Protein AF-A0A7X7KGK9-F1 (afdb_monomer_lite)

Sequence (34 aa):
MLVLSRHRDESIIIGDNVVVT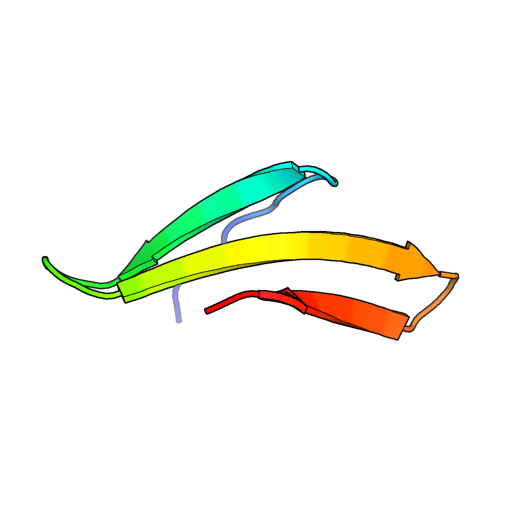IVDIRGDKVRLGI

pLDDT: mean 95.47, std 2.37, range [83.19, 97.5]

Radius of gyration: 10.12 Å; chains: 1; bounding box: 22×13×25 Å

Foldseek 3Di:
DDDDDDDAQDWDDDPDPDIWHFPDDDPPDTDIDD

Secondary structure (DSSP, 8-state):
-------TT-EEEETTTEEEEEEEEETTEEEEE-

Structure (mmCIF, N/CA/C/O backbone):
data_AF-A0A7X7KGK9-F1
#
_entry.id   AF-A0A7X7KGK9-F1
#
loop_
_atom_site.group_P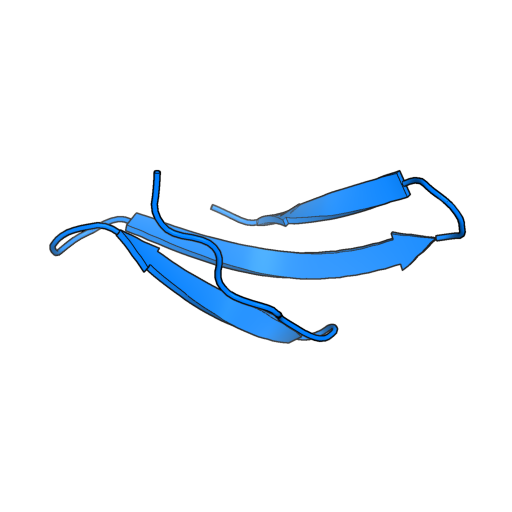DB
_atom_site.id
_atom_site.type_symbol
_atom_site.label_atom_id
_atom_site.label_alt_id
_atom_site.label_comp_id
_atom_site.label_asym_id
_atom_site.label_entity_id
_atom_site.label_seq_id
_atom_site.pdbx_PDB_ins_code
_atom_site.Cartn_x
_atom_site.Cartn_y
_atom_site.Cartn_z
_atom_site.occupancy
_atom_site.B_iso_or_equiv
_atom_site.auth_seq_id
_atom_site.auth_comp_id
_atom_site.auth_asym_id
_atom_site.auth_atom_id
_atom_site.pdbx_PDB_model_num
ATOM 1 N N . MET A 1 1 ? 7.188 5.821 14.392 1.00 83.19 1 MET A N 1
ATOM 2 C CA . MET A 1 1 ? 7.229 5.546 12.940 1.00 83.19 1 MET A CA 1
ATOM 3 C C . MET A 1 1 ? 7.430 4.053 12.758 1.00 83.19 1 MET A C 1
ATOM 5 O O . MET A 1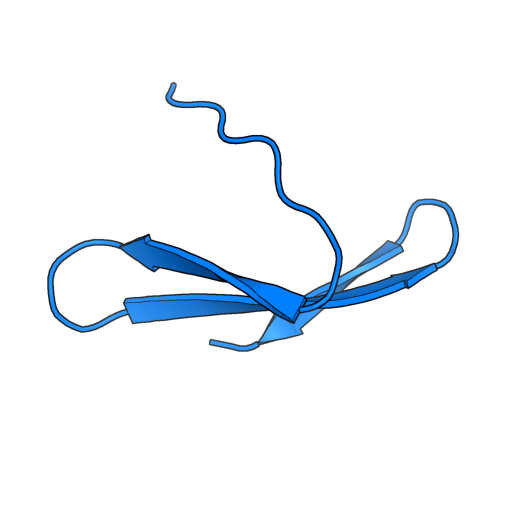 1 ? 8.417 3.545 13.271 1.00 83.19 1 MET A O 1
ATOM 9 N N . LEU A 1 2 ? 6.483 3.360 12.122 1.00 93.06 2 LEU A N 1
ATOM 10 C CA . LEU A 1 2 ? 6.582 1.932 11.805 1.00 93.06 2 LEU A CA 1
ATOM 11 C C . LEU A 1 2 ? 6.887 1.798 10.310 1.00 93.06 2 LEU A C 1
ATOM 13 O O . LEU A 1 2 ? 6.233 2.455 9.505 1.00 93.06 2 LEU A O 1
ATOM 17 N N . VAL A 1 3 ? 7.875 0.985 9.946 1.00 94.81 3 VAL A N 1
ATOM 18 C CA . VAL A 1 3 ? 8.276 0.770 8.549 1.00 94.81 3 VAL A CA 1
ATOM 19 C C . VAL A 1 3 ? 8.093 -0.707 8.223 1.00 94.81 3 VAL A C 1
ATOM 21 O O . VAL A 1 3 ? 8.631 -1.561 8.922 1.00 94.81 3 VAL A O 1
ATOM 24 N N . LEU A 1 4 ? 7.322 -0.998 7.175 1.00 94.56 4 LEU A N 1
ATOM 25 C CA . LEU A 1 4 ? 7.044 -2.350 6.698 1.00 94.56 4 LEU A CA 1
ATOM 26 C C . LEU A 1 4 ? 7.427 -2.431 5.220 1.00 94.56 4 LEU A C 1
ATOM 28 O O . LEU A 1 4 ? 6.832 -1.755 4.383 1.00 94.56 4 LEU A O 1
ATOM 32 N N . SER A 1 5 ? 8.421 -3.252 4.894 1.00 94.75 5 SER A N 1
ATOM 33 C CA . SER A 1 5 ? 8.779 -3.538 3.503 1.00 94.75 5 SER A CA 1
ATOM 34 C C . SER A 1 5 ? 7.725 -4.446 2.890 1.00 94.75 5 SER A C 1
ATOM 36 O O . SER A 1 5 ? 7.416 -5.484 3.480 1.00 94.75 5 SER A O 1
ATOM 38 N N . ARG A 1 6 ? 7.182 -4.061 1.733 1.00 95.56 6 ARG A N 1
ATOM 39 C CA . ARG A 1 6 ? 6.183 -4.825 0.982 1.00 95.56 6 ARG A CA 1
ATOM 40 C C . ARG A 1 6 ? 6.585 -4.970 -0.491 1.00 95.56 6 ARG A C 1
ATOM 42 O O . ARG A 1 6 ? 7.205 -4.065 -1.051 1.00 95.56 6 ARG A O 1
ATOM 49 N N . HIS A 1 7 ? 6.207 -6.080 -1.108 1.00 95.44 7 HIS A N 1
ATOM 50 C CA . HIS A 1 7 ? 6.304 -6.341 -2.542 1.00 95.44 7 HIS A CA 1
ATOM 51 C C . HIS A 1 7 ? 4.958 -6.109 -3.245 1.00 95.44 7 HIS A C 1
ATOM 53 O O . HIS A 1 7 ? 3.940 -5.826 -2.616 1.00 95.44 7 HIS A O 1
ATOM 59 N N . ARG A 1 8 ? 4.962 -6.198 -4.579 1.00 95.25 8 ARG A N 1
ATOM 60 C CA . ARG A 1 8 ? 3.737 -6.168 -5.385 1.00 95.25 8 ARG A CA 1
ATOM 61 C C . ARG A 1 8 ? 2.774 -7.272 -4.927 1.00 95.25 8 ARG A C 1
ATOM 63 O O . ARG A 1 8 ? 3.225 -8.359 -4.585 1.00 95.25 8 ARG A O 1
ATOM 70 N N . ASP A 1 9 ? 1.482 -6.962 -4.935 1.00 96.06 9 ASP A N 1
ATOM 71 C CA . ASP A 1 9 ? 0.367 -7.820 -4.519 1.00 96.06 9 ASP A CA 1
ATOM 72 C C . ASP A 1 9 ? 0.322 -8.139 -3.012 1.00 96.06 9 ASP A C 1
ATOM 74 O O . ASP A 1 9 ? -0.573 -8.847 -2.556 1.00 96.06 9 ASP A O 1
ATOM 78 N N . GLU A 1 10 ? 1.230 -7.574 -2.207 1.00 97.38 10 GLU A N 1
ATOM 79 C CA . GLU A 1 1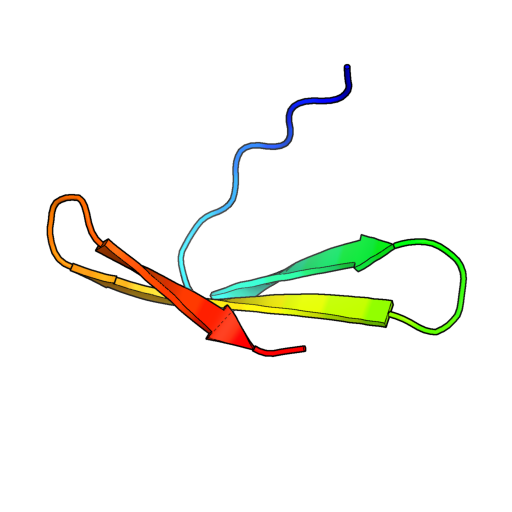0 ? 1.132 -7.641 -0.750 1.00 97.38 10 GLU A CA 1
ATOM 80 C C . GLU A 1 10 ? 0.252 -6.523 -0.183 1.00 97.38 10 GLU A C 1
ATOM 82 O O . GLU A 1 10 ? 0.172 -5.410 -0.720 1.00 97.38 10 GLU A O 1
ATOM 87 N N . SER A 1 11 ? -0.354 -6.811 0.969 1.00 96.50 11 SER A N 1
ATOM 88 C CA . SER A 1 11 ? -1.259 -5.897 1.661 1.00 96.50 11 SER A CA 1
ATOM 89 C C . SER A 1 11 ? -0.776 -5.551 3.069 1.00 96.50 11 SER A C 1
ATOM 91 O O . SER A 1 11 ? -0.059 -6.315 3.719 1.00 96.50 11 SER A O 1
ATOM 93 N N . ILE A 1 12 ? -1.192 -4.382 3.546 1.00 96.56 12 ILE A N 1
ATOM 94 C CA . ILE A 1 12 ? -1.006 -3.883 4.906 1.00 96.56 12 ILE A CA 1
ATOM 95 C C . ILE A 1 12 ? -2.395 -3.670 5.498 1.00 96.56 12 ILE A C 1
ATOM 97 O O . ILE A 1 12 ? -3.199 -2.921 4.946 1.00 96.56 12 ILE A O 1
ATOM 101 N N . ILE A 1 13 ? -2.662 -4.304 6.634 1.00 95.75 13 ILE A N 1
ATOM 102 C CA . ILE A 1 13 ? -3.900 -4.107 7.388 1.00 95.75 13 ILE A CA 1
ATOM 103 C C . ILE A 1 13 ? -3.661 -2.986 8.404 1.00 95.75 13 ILE A C 1
ATOM 105 O O . ILE A 1 13 ? -2.698 -3.038 9.172 1.00 95.75 13 ILE A O 1
ATOM 109 N N . ILE A 1 14 ? -4.512 -1.959 8.387 1.00 95.38 14 ILE A N 1
ATOM 110 C CA . ILE A 1 14 ? -4.455 -0.816 9.304 1.00 95.38 14 ILE A CA 1
ATOM 111 C C . ILE A 1 14 ? -5.735 -0.807 10.146 1.00 95.38 14 ILE A C 1
ATOM 113 O O . ILE A 1 14 ? -6.821 -0.505 9.653 1.00 95.38 14 ILE A O 1
ATOM 117 N N . GLY A 1 15 ? -5.598 -1.120 11.436 1.00 94.69 15 GLY A N 1
ATOM 118 C CA . GLY A 1 15 ? -6.751 -1.324 12.317 1.00 94.69 15 GLY A CA 1
ATOM 119 C C . GLY A 1 15 ? -7.581 -2.527 11.867 1.00 94.69 15 GLY A C 1
ATOM 120 O O . GLY A 1 15 ? -7.017 -3.518 11.412 1.00 94.69 15 GLY A O 1
ATOM 121 N N . ASP A 1 16 ? -8.906 -2.419 11.964 1.00 94.56 16 ASP A N 1
ATOM 122 C CA . ASP A 1 16 ? -9.803 -3.557 11.716 1.00 94.56 16 ASP A CA 1
ATOM 123 C C . ASP A 1 16 ? -10.443 -3.551 10.316 1.00 94.56 16 ASP A C 1
ATOM 125 O O . ASP A 1 16 ? -10.887 -4.590 9.838 1.00 94.56 16 ASP A O 1
ATOM 129 N N . ASN A 1 17 ? -10.482 -2.391 9.643 1.00 95.19 17 ASN A N 1
ATOM 130 C CA . ASN A 1 17 ? -11.320 -2.182 8.451 1.00 95.19 17 ASN A CA 1
ATOM 131 C C . ASN A 1 17 ? -10.583 -1.609 7.230 1.00 95.19 17 ASN A C 1
ATOM 133 O O . ASN A 1 17 ? -11.220 -1.382 6.204 1.00 95.19 17 ASN A O 1
ATOM 137 N N . VAL A 1 18 ? -9.281 -1.323 7.322 1.00 96.19 18 VAL A N 1
ATOM 138 C CA . VAL A 1 18 ? -8.524 -0.720 6.212 1.00 96.19 18 VAL A CA 1
ATOM 139 C C . VAL A 1 18 ? -7.472 -1.699 5.715 1.00 96.19 18 VAL A C 1
ATOM 141 O O . VAL A 1 18 ? -6.641 -2.171 6.491 1.00 96.19 18 VAL A O 1
ATOM 144 N N . VAL A 1 19 ? -7.481 -1.971 4.410 1.00 96.75 19 VAL A N 1
ATOM 145 C CA . VAL A 1 19 ? -6.517 -2.860 3.756 1.00 96.75 19 VAL A CA 1
ATOM 146 C C . VAL A 1 19 ? -5.857 -2.112 2.609 1.00 96.75 19 VAL A C 1
ATOM 148 O O . VAL A 1 19 ? -6.450 -1.898 1.562 1.00 96.75 19 VAL A O 1
ATOM 151 N N . VAL A 1 20 ? -4.594 -1.739 2.784 1.00 96.88 20 VAL A N 1
ATOM 152 C CA . VAL A 1 20 ? -3.817 -1.091 1.726 1.00 96.88 20 VAL A CA 1
ATOM 153 C C . VAL A 1 20 ? -3.072 -2.157 0.941 1.00 96.88 20 VAL A C 1
ATOM 155 O O . VAL A 1 20 ? -2.240 -2.853 1.510 1.00 96.88 20 VAL A O 1
ATOM 158 N N . THR A 1 21 ? -3.323 -2.280 -0.357 1.00 97.50 21 THR A N 1
ATOM 159 C CA . THR A 1 21 ? -2.662 -3.275 -1.219 1.00 97.50 21 THR A CA 1
ATOM 160 C C . THR A 1 21 ? -1.748 -2.602 -2.230 1.00 97.50 21 THR A C 1
ATOM 162 O O . THR A 1 21 ? -2.127 -1.613 -2.857 1.00 97.50 21 THR A O 1
ATOM 165 N N . ILE A 1 22 ? -0.544 -3.137 -2.424 1.00 97.00 22 ILE A N 1
ATOM 166 C CA . ILE A 1 22 ? 0.368 -2.668 -3.470 1.00 97.00 22 ILE A CA 1
ATOM 167 C C . ILE A 1 22 ? -0.048 -3.285 -4.802 1.00 97.00 22 ILE A C 1
ATOM 169 O O . ILE A 1 22 ? 0.232 -4.445 -5.073 1.00 97.00 22 ILE A O 1
ATOM 173 N N . VAL A 1 23 ? -0.695 -2.495 -5.657 1.00 97.38 23 VAL A N 1
ATOM 174 C CA . VAL A 1 23 ? -1.249 -2.971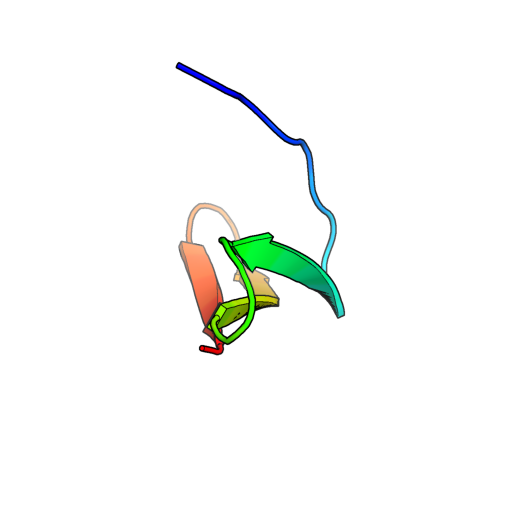 -6.935 1.00 97.38 23 VAL A CA 1
ATOM 175 C C . VAL A 1 23 ? -0.176 -3.056 -8.025 1.00 97.38 23 VAL A C 1
ATOM 177 O O . VAL A 1 23 ? -0.173 -3.971 -8.845 1.00 97.38 23 VAL A O 1
ATOM 180 N N . ASP A 1 24 ? 0.726 -2.075 -8.089 1.00 97.06 24 ASP A N 1
ATOM 181 C CA . ASP A 1 24 ? 1.774 -2.022 -9.114 1.00 97.06 24 ASP A CA 1
ATOM 182 C C . ASP A 1 24 ? 2.934 -1.124 -8.663 1.00 97.06 24 ASP A C 1
ATOM 184 O O . ASP A 1 24 ? 2.718 -0.124 -7.973 1.00 97.06 24 ASP A O 1
ATOM 188 N N . ILE A 1 25 ? 4.155 -1.443 -9.094 1.00 95.75 25 ILE A N 1
ATOM 189 C CA . ILE A 1 25 ? 5.367 -0.650 -8.839 1.00 95.75 25 ILE A CA 1
ATOM 190 C C . ILE A 1 25 ? 6.007 -0.340 -10.194 1.00 95.75 25 ILE A C 1
ATOM 192 O O . ILE A 1 25 ? 6.350 -1.250 -10.947 1.00 95.75 25 ILE A O 1
ATOM 196 N N . ARG A 1 26 ? 6.159 0.947 -10.523 1.00 95.88 26 ARG A N 1
ATOM 197 C CA . ARG A 1 26 ? 6.750 1.431 -11.779 1.00 95.88 26 ARG A CA 1
ATOM 198 C C . ARG A 1 26 ? 7.827 2.466 -11.484 1.00 95.88 26 ARG A C 1
ATOM 200 O O . ARG A 1 26 ? 7.515 3.640 -11.301 1.00 95.88 26 ARG A O 1
ATOM 207 N N . GLY A 1 27 ? 9.086 2.034 -11.477 1.00 94.50 27 GLY A N 1
ATOM 208 C CA . GLY A 1 27 ? 10.207 2.904 -11.123 1.00 94.50 27 GLY A CA 1
ATOM 209 C C . GLY A 1 27 ? 10.050 3.432 -9.697 1.00 94.50 27 GLY A C 1
ATOM 210 O O . GLY A 1 27 ? 10.002 2.652 -8.753 1.00 94.50 27 GLY A O 1
ATOM 211 N N . ASP A 1 28 ? 9.928 4.747 -9.563 1.00 95.50 28 ASP A N 1
ATOM 212 C CA . ASP A 1 28 ? 9.699 5.468 -8.307 1.00 95.50 28 ASP A CA 1
ATOM 213 C C . ASP A 1 28 ? 8.210 5.619 -7.941 1.00 95.50 28 ASP A C 1
ATOM 215 O O . ASP A 1 28 ? 7.876 6.087 -6.852 1.00 95.50 28 ASP A O 1
ATOM 219 N N . LYS A 1 29 ? 7.294 5.218 -8.832 1.00 95.50 29 LYS A N 1
ATOM 220 C CA . LYS A 1 29 ? 5.846 5.325 -8.623 1.00 95.50 29 LYS A CA 1
ATOM 221 C C . LYS A 1 29 ? 5.267 4.019 -8.102 1.00 95.50 29 LYS A C 1
ATOM 223 O O . LYS A 1 29 ? 5.516 2.949 -8.655 1.00 95.50 29 LYS A O 1
ATOM 228 N N . VAL A 1 30 ? 4.395 4.124 -7.105 1.00 96.31 30 VAL A N 1
ATOM 229 C CA . VAL A 1 30 ? 3.653 2.993 -6.535 1.00 96.31 30 VAL A CA 1
ATOM 230 C C . VAL A 1 30 ? 2.157 3.257 -6.664 1.00 96.31 30 VAL A C 1
ATOM 232 O O . VAL A 1 30 ? 1.690 4.357 -6.372 1.00 96.31 30 VAL A O 1
ATOM 235 N N . ARG A 1 31 ? 1.395 2.256 -7.113 1.00 96.62 31 ARG A N 1
ATOM 236 C CA . ARG A 1 31 ? -0.072 2.269 -7.071 1.00 96.62 31 ARG A CA 1
ATOM 237 C C . ARG A 1 31 ? -0.546 1.509 -5.844 1.00 96.62 31 ARG A C 1
ATOM 239 O O . ARG A 1 31 ? -0.193 0.345 -5.668 1.00 96.62 31 ARG A O 1
ATOM 246 N N . LEU A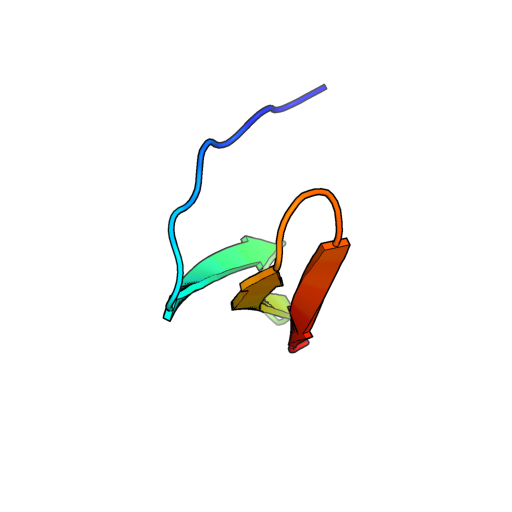 1 32 ? -1.371 2.165 -5.041 1.00 97.06 32 LEU A N 1
ATOM 247 C CA . LEU A 1 32 ? -1.988 1.598 -3.848 1.00 97.06 32 LEU A CA 1
ATOM 248 C C . LEU A 1 32 ? -3.492 1.428 -4.092 1.00 97.06 32 LEU A C 1
ATOM 250 O O . LEU A 1 32 ? -4.124 2.320 -4.658 1.00 97.06 32 LEU A O 1
ATOM 254 N N . GLY A 1 33 ? -4.041 0.290 -3.680 1.00 96.62 33 GLY A N 1
ATOM 255 C CA . GLY A 1 33 ? -5.478 0.069 -3.501 1.00 96.62 33 GLY A CA 1
ATOM 256 C C . GLY A 1 33 ? -5.837 0.186 -2.019 1.00 96.62 33 GLY A C 1
ATOM 257 O O . GLY A 1 33 ? -4.984 -0.116 -1.185 1.00 96.62 33 GLY A O 1
ATOM 258 N N . ILE A 1 34 ? -7.053 0.641 -1.706 1.00 94.81 34 ILE A N 1
ATOM 259 C CA . ILE A 1 34 ? -7.595 0.824 -0.345 1.00 94.81 34 ILE A CA 1
ATOM 260 C C . ILE A 1 34 ? -8.928 0.084 -0.255 1.00 94.81 34 ILE A C 1
ATOM 262 O O . ILE A 1 34 ? -9.663 0.142 -1.269 1.00 94.81 34 ILE A O 1
#